Protein AF-A0A9E1I111-F1 (afdb_monomer)

pLDDT: mean 77.48, std 13.88, range [41.12, 96.25]

Solvent-accessible surface area (backbone atoms only — not comparable to full-atom values): 7003 Å² total; per-residue (Å²): 130,82,80,88,75,69,55,62,94,74,47,83,54,80,57,57,72,45,74,71,37,93,77,64,67,48,46,76,33,96,87,49,27,55,40,58,82,69,73,52,74,88,55,91,75,87,60,40,64,70,59,55,50,51,55,54,56,49,42,74,79,47,79,80,69,86,84,80,90,82,70,90,63,95,56,65,66,52,49,70,84,47,49,62,38,39,77,67,69,73,50,54,75,87,61,36,41,74,59,67,81,72,72,86,109

Foldseek 3Di:
DDDDFFDQVPFPLPCVCCVPDPVNQWDQDPVSGIGGDPQCLVPPPLHRPVVVVVVVVVCVPPVPDDDDDDDPPPFADFDPVCVVVVVVVNDDPVVGHSDDRPSVD

Radius of gyration: 16.84 Å; Cα contacts (8 Å, |Δi|>4): 79; chains: 1; bounding box: 36×30×43 Å

Sequence (105 aa):
MKRVYANEKWCIGCLTCILVCPYGALKQGEKGAVQKCELCLENSCGSPACVAGCIEGIKSVDKDTKITVISAENHPVYCRPLISYYLENKTILDKMNYRDADFNE

Mean predicted aligned error: 10.19 Å

Secondary structure (DSSP, 8-state):
-------TTT-----HHHHH-TT--EEE-TTSSEEE--TTTT-SSSS-HHHHHHHHHHHHH-SSSPP----S--S--B-GGGHHHHHTTSS-GGGTBSS-GGGG-

Nearest PDB structures (foldseek):
  8a8o-assembly1_C  TM=6.520E-01  e=1.226E-01  Methanothermococcus thermolithotrophicus DSM 2095

Structure (mmCIF, N/CA/C/O backbone):
data_AF-A0A9E1I111-F1
#
_entry.id   AF-A0A9E1I111-F1
#
loop_
_atom_site.group_PDB
_atom_site.id
_atom_site.type_symbol
_atom_site.label_atom_id
_atom_site.label_alt_id
_atom_site.label_comp_id
_atom_site.label_asym_id
_atom_site.label_entity_id
_atom_site.label_seq_id
_atom_site.pdbx_PDB_ins_code
_atom_site.Cartn_x
_atom_site.Cartn_y
_atom_site.Cartn_z
_atom_site.occupancy
_atom_site.B_iso_or_equiv
_atom_site.auth_seq_id
_atom_site.auth_comp_id
_atom_site.auth_asym_id
_atom_site.auth_atom_id
_atom_site.pdbx_PDB_model_num
ATOM 1 N N . MET A 1 1 ? 3.187 -16.698 -5.643 1.00 47.56 1 MET A N 1
ATOM 2 C CA . MET A 1 1 ? 2.552 -15.377 -5.452 1.00 47.56 1 MET A CA 1
ATOM 3 C C . MET A 1 1 ? 3.067 -14.410 -6.511 1.00 47.56 1 MET A C 1
ATOM 5 O O . MET A 1 1 ? 4.273 -14.387 -6.737 1.00 47.56 1 MET A O 1
ATOM 9 N N . LYS A 1 2 ? 2.198 -13.640 -7.176 1.00 47.78 2 LYS A N 1
ATOM 10 C CA . LYS A 1 2 ? 2.621 -12.554 -8.078 1.00 47.78 2 LYS A CA 1
ATOM 11 C C . LYS A 1 2 ? 2.216 -11.228 -7.438 1.00 47.78 2 LYS A C 1
ATOM 13 O O . LYS A 1 2 ? 1.054 -10.870 -7.462 1.00 47.78 2 LYS A O 1
ATOM 18 N N . ARG A 1 3 ? 3.158 -10.519 -6.818 1.00 65.25 3 ARG A N 1
ATOM 19 C CA . ARG A 1 3 ? 2.932 -9.147 -6.342 1.00 65.25 3 ARG A CA 1
ATOM 20 C C . ARG A 1 3 ? 3.333 -8.167 -7.437 1.00 65.25 3 ARG A C 1
ATOM 22 O O . ARG A 1 3 ? 4.367 -8.360 -8.074 1.00 65.25 3 ARG A O 1
ATOM 29 N N . VAL A 1 4 ? 2.556 -7.106 -7.624 1.00 74.06 4 VAL A N 1
ATOM 30 C CA . VAL A 1 4 ? 3.048 -5.923 -8.3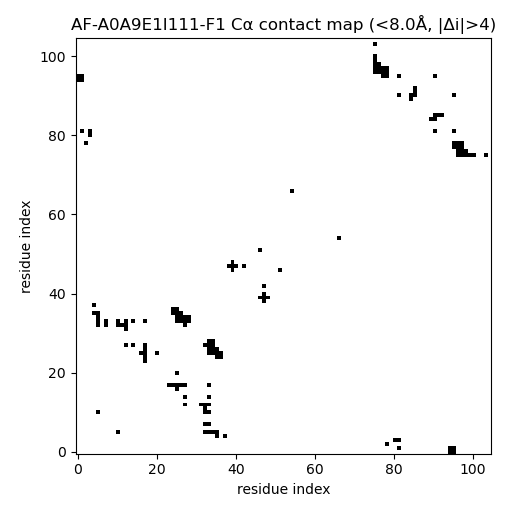36 1.00 74.06 4 VAL A CA 1
ATOM 31 C C . VAL A 1 4 ? 3.738 -5.064 -7.289 1.00 74.06 4 VAL A C 1
ATOM 33 O O . VAL A 1 4 ? 3.127 -4.722 -6.283 1.00 74.06 4 VAL A O 1
ATOM 36 N N . TYR A 1 5 ? 5.015 -4.770 -7.488 1.00 82.56 5 TYR A N 1
ATOM 37 C CA . TYR A 1 5 ? 5.850 -3.935 -6.623 1.00 82.56 5 TYR A CA 1
ATOM 38 C C . TYR A 1 5 ? 6.895 -3.246 -7.489 1.00 82.56 5 TYR A C 1
ATOM 40 O O . TYR A 1 5 ? 7.259 -3.755 -8.553 1.00 82.56 5 TYR A O 1
ATOM 48 N N . ALA A 1 6 ? 7.353 -2.078 -7.056 1.00 86.50 6 ALA A N 1
ATOM 49 C CA . ALA A 1 6 ? 8.462 -1.414 -7.715 1.00 86.50 6 ALA A CA 1
ATOM 50 C C . ALA A 1 6 ? 9.772 -1.979 -7.152 1.00 86.50 6 ALA A C 1
ATOM 52 O O . ALA A 1 6 ? 10.051 -1.853 -5.963 1.00 86.50 6 ALA A O 1
ATOM 53 N N . ASN A 1 7 ? 10.567 -2.640 -7.994 1.00 88.3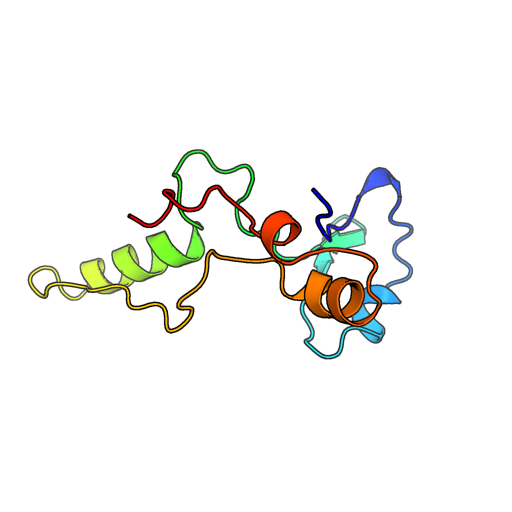1 7 ASN A N 1
ATOM 54 C CA . ASN A 1 7 ? 11.897 -3.093 -7.601 1.00 88.31 7 ASN A CA 1
ATOM 55 C C . ASN A 1 7 ? 12.903 -1.958 -7.820 1.00 88.31 7 ASN A C 1
ATOM 57 O O . ASN A 1 7 ? 13.259 -1.663 -8.961 1.00 88.31 7 ASN A O 1
ATOM 61 N N . GLU A 1 8 ? 13.382 -1.352 -6.733 1.00 89.19 8 GLU A N 1
ATOM 62 C CA . GLU A 1 8 ? 14.328 -0.229 -6.785 1.00 89.19 8 GLU A CA 1
ATOM 63 C C . GLU A 1 8 ? 15.613 -0.568 -7.551 1.00 89.19 8 GLU A C 1
ATOM 65 O O . GLU A 1 8 ? 16.139 0.283 -8.259 1.00 89.19 8 GLU A O 1
ATOM 70 N N . LYS A 1 9 ? 16.081 -1.824 -7.499 1.00 92.00 9 LYS A N 1
ATOM 71 C CA . LYS A 1 9 ? 17.311 -2.250 -8.193 1.00 92.00 9 LYS A CA 1
ATOM 72 C C . LYS A 1 9 ? 17.169 -2.284 -9.715 1.00 92.00 9 LYS A C 1
ATOM 74 O O . LYS A 1 9 ? 18.174 -2.266 -10.415 1.00 92.00 9 LYS A O 1
ATOM 79 N N . TRP A 1 10 ? 15.945 -2.406 -10.224 1.00 92.50 1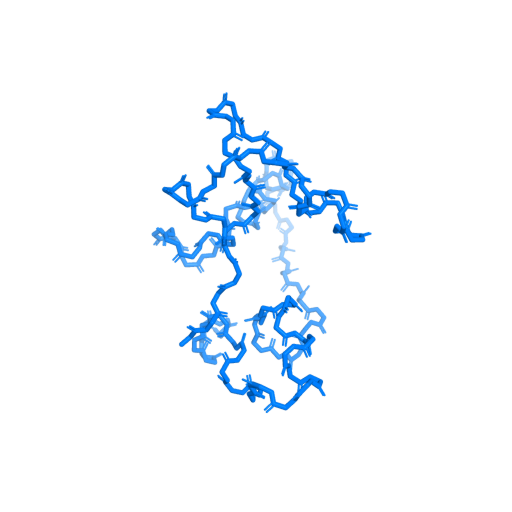0 TRP A N 1
ATOM 80 C CA . TRP A 1 10 ? 15.657 -2.467 -11.664 1.00 92.50 10 TRP A CA 1
ATOM 81 C C . TRP A 1 10 ? 15.056 -1.165 -12.193 1.00 92.50 10 TRP A C 1
ATOM 83 O O . TRP A 1 10 ? 14.927 -0.983 -13.402 1.00 92.50 10 TRP A O 1
ATOM 93 N N . CYS A 1 11 ? 14.645 -0.269 -11.299 1.00 94.12 11 CYS A N 1
ATOM 94 C CA . CYS A 1 11 ? 14.009 0.977 -11.674 1.00 94.12 11 CYS A CA 1
ATOM 95 C C . CYS A 1 11 ? 15.048 1.951 -12.242 1.00 94.12 11 CYS A C 1
ATOM 97 O O . CYS A 1 11 ? 15.942 2.393 -11.531 1.00 94.12 11 CYS A O 1
ATOM 99 N N . ILE A 1 12 ? 14.884 2.335 -13.509 1.00 94.94 12 ILE A N 1
ATOM 100 C CA . ILE A 1 12 ? 15.725 3.347 -14.174 1.00 94.94 12 ILE A CA 1
ATOM 101 C C . ILE A 1 12 ? 15.133 4.765 -14.114 1.00 94.94 12 ILE A C 1
ATOM 103 O O . ILE A 1 12 ? 15.628 5.670 -14.774 1.00 94.94 12 ILE A O 1
ATOM 107 N N . GLY A 1 13 ? 14.025 4.960 -13.390 1.00 93.31 13 GLY A N 1
ATOM 108 C CA . GLY A 1 13 ? 13.404 6.278 -13.232 1.00 93.31 13 GLY A CA 1
ATOM 109 C C . GLY A 1 13 ? 12.741 6.854 -14.493 1.00 93.31 13 GLY A C 1
ATOM 110 O O . GLY A 1 13 ? 12.578 8.061 -14.578 1.00 93.31 13 GLY A O 1
ATOM 111 N N . CYS A 1 14 ? 12.326 6.030 -15.465 1.00 95.12 14 CYS A N 1
ATOM 112 C CA . CYS A 1 14 ? 11.694 6.516 -16.706 1.00 95.12 14 CYS A CA 1
ATOM 113 C C . CYS A 1 14 ? 10.271 7.081 -16.531 1.00 95.12 14 CYS A C 1
ATOM 115 O O . CYS A 1 14 ? 9.730 7.684 -17.452 1.00 95.12 14 CYS A O 1
ATOM 117 N N . LEU A 1 15 ? 9.639 6.836 -15.376 1.00 93.31 15 LEU A N 1
ATOM 118 C CA . LEU A 1 15 ? 8.294 7.297 -14.997 1.00 93.31 15 LEU A CA 1
ATOM 119 C C . LEU A 1 15 ? 7.141 6.839 -15.907 1.00 93.31 15 LEU A C 1
ATOM 121 O O . LEU A 1 15 ? 5.991 7.194 -15.659 1.00 93.31 15 LEU A O 1
ATOM 125 N N . THR A 1 16 ? 7.395 5.982 -16.899 1.00 93.88 16 THR A N 1
ATOM 126 C CA . THR A 1 16 ? 6.351 5.457 -17.792 1.00 93.88 16 THR A CA 1
ATOM 127 C C . THR A 1 16 ? 5.238 4.764 -17.013 1.00 93.88 16 THR A C 1
ATOM 129 O O . THR A 1 16 ? 4.071 4.962 -17.319 1.00 93.88 16 THR A O 1
ATOM 132 N N . CYS A 1 17 ? 5.578 4.008 -15.965 1.00 90.44 17 CYS A N 1
ATOM 133 C CA . CYS A 1 17 ? 4.589 3.349 -15.111 1.00 90.44 17 CYS A CA 1
ATOM 134 C C . CYS A 1 17 ? 3.651 4.337 -14.399 1.00 90.44 17 CYS A C 1
ATOM 136 O O . CYS A 1 17 ? 2.477 4.021 -14.235 1.00 90.44 17 CYS A O 1
ATOM 138 N N . ILE A 1 18 ? 4.140 5.521 -14.010 1.00 90.62 18 ILE A N 1
ATOM 139 C CA . ILE A 1 18 ? 3.312 6.586 -13.426 1.00 90.62 18 ILE A CA 1
ATOM 140 C C . ILE A 1 18 ? 2.354 7.120 -14.492 1.00 90.62 18 ILE A C 1
ATOM 142 O O . ILE A 1 18 ? 1.154 7.184 -14.245 1.00 90.62 18 ILE A O 1
ATOM 146 N N . LEU A 1 19 ? 2.873 7.432 -15.686 1.00 89.25 19 LEU A N 1
ATOM 147 C CA . LEU A 1 19 ? 2.091 7.981 -16.797 1.00 89.25 19 LEU A CA 1
ATOM 148 C C . LEU A 1 19 ? 0.960 7.046 -17.247 1.00 89.25 19 LEU A C 1
ATOM 150 O O . LEU A 1 19 ? -0.148 7.505 -17.502 1.00 89.25 19 LEU A O 1
ATOM 154 N N . VAL A 1 20 ? 1.228 5.742 -17.356 1.00 87.75 20 VAL A N 1
ATOM 155 C CA . VAL A 1 20 ? 0.235 4.772 -17.851 1.00 87.75 20 VAL A CA 1
ATOM 156 C C . VAL A 1 20 ? -0.740 4.297 -16.775 1.00 87.75 20 VAL A C 1
ATOM 158 O O . VAL A 1 20 ? -1.689 3.586 -17.097 1.00 87.75 20 VAL A O 1
ATOM 161 N N . CYS A 1 21 ? -0.515 4.620 -15.498 1.00 82.19 21 CYS A N 1
ATOM 162 C CA . CYS A 1 21 ? -1.383 4.151 -14.425 1.00 82.19 21 CYS A CA 1
ATOM 163 C C . CYS A 1 21 ? -2.692 4.957 -14.404 1.00 82.19 21 CYS A C 1
ATOM 165 O O . CYS A 1 21 ? -2.671 6.124 -14.014 1.00 82.19 21 CYS A O 1
ATOM 167 N N . PRO A 1 22 ? -3.855 4.347 -14.703 1.00 79.56 22 PRO A N 1
ATOM 168 C CA . PRO A 1 22 ? -5.123 5.079 -14.761 1.00 79.56 22 PRO A CA 1
ATOM 169 C C . PRO A 1 22 ? -5.632 5.513 -13.377 1.00 79.56 22 PRO A C 1
ATOM 171 O O . PRO A 1 22 ? -6.544 6.324 -13.278 1.00 79.56 22 PRO A O 1
ATOM 174 N N . TYR A 1 23 ? -5.051 4.966 -12.306 1.00 85.62 23 TYR A N 1
ATOM 175 C CA . TYR A 1 23 ? -5.470 5.203 -10.924 1.00 85.62 23 TYR A CA 1
ATOM 176 C C . TYR A 1 23 ? -4.559 6.176 -10.169 1.00 85.62 23 TYR A C 1
ATOM 178 O O . TYR A 1 23 ? -4.810 6.443 -8.997 1.00 85.62 23 TYR A O 1
ATOM 186 N N . GLY A 1 24 ? -3.461 6.636 -10.780 1.00 86.88 24 GLY A N 1
ATOM 187 C CA . GLY A 1 24 ? -2.487 7.494 -10.095 1.00 86.88 24 GLY A CA 1
ATOM 188 C C . GLY A 1 24 ? -1.846 6.844 -8.858 1.00 86.88 24 GLY A C 1
ATOM 189 O O . GLY A 1 24 ? -1.490 7.530 -7.908 1.00 86.88 24 GLY A O 1
ATOM 190 N N . ALA A 1 25 ? -1.711 5.513 -8.838 1.00 87.19 25 ALA A N 1
ATOM 191 C CA . ALA A 1 25 ? -1.293 4.759 -7.649 1.00 87.19 25 ALA A CA 1
ATOM 192 C C . ALA A 1 25 ? 0.230 4.750 -7.390 1.00 87.19 25 ALA A C 1
ATOM 194 O O . ALA A 1 25 ? 0.693 4.126 -6.431 1.00 87.19 25 ALA A O 1
ATOM 195 N N . LEU A 1 26 ? 1.017 5.385 -8.261 1.00 90.94 26 LEU A N 1
ATOM 196 C CA . LEU A 1 26 ? 2.478 5.409 -8.217 1.00 90.94 26 LEU A CA 1
ATOM 197 C C . LEU A 1 26 ? 2.972 6.846 -8.072 1.00 90.94 26 LEU A C 1
ATOM 199 O O . LEU A 1 26 ? 2.400 7.768 -8.649 1.00 90.94 26 LEU A O 1
ATOM 203 N N . LYS A 1 27 ? 4.080 7.019 -7.357 1.00 92.44 27 LYS A N 1
ATOM 204 C CA . LYS A 1 27 ? 4.773 8.301 -7.202 1.00 92.44 27 LYS A CA 1
ATOM 205 C C . LYS A 1 27 ? 6.268 8.122 -7.410 1.00 92.44 27 LYS A C 1
ATOM 207 O O . LYS A 1 27 ? 6.805 7.053 -7.131 1.00 92.44 27 LYS A O 1
ATOM 212 N N . GLN A 1 28 ? 6.958 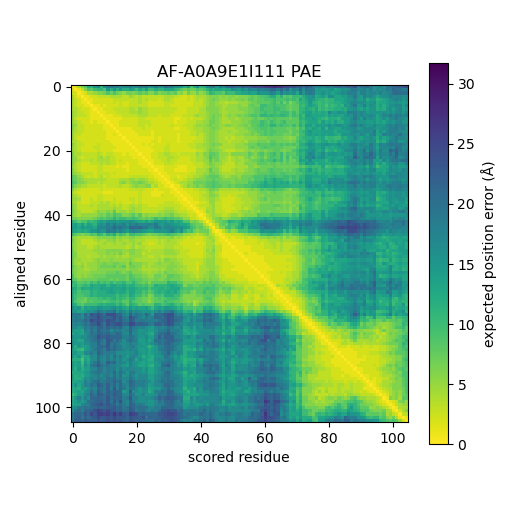9.157 -7.871 1.00 93.06 28 GLN A N 1
ATOM 213 C CA . GLN A 1 28 ? 8.416 9.135 -7.862 1.00 93.06 28 GLN A CA 1
ATOM 214 C C . GLN A 1 28 ? 8.896 9.258 -6.410 1.00 93.06 28 GLN A C 1
ATOM 216 O O . GLN A 1 28 ? 8.460 10.153 -5.687 1.00 93.06 28 GLN A O 1
ATOM 221 N N . GLY A 1 29 ? 9.730 8.321 -5.963 1.00 90.44 29 GLY A N 1
ATOM 222 C CA . GLY A 1 29 ? 10.374 8.392 -4.657 1.00 90.44 29 GLY A CA 1
ATOM 223 C C . GLY A 1 29 ? 11.537 9.380 -4.666 1.00 90.44 29 GLY A C 1
ATOM 224 O O . GLY A 1 29 ? 12.081 9.715 -5.717 1.00 90.44 29 GLY A O 1
ATOM 225 N N . GLU A 1 30 ? 11.968 9.803 -3.481 1.00 89.00 30 GLU A N 1
ATOM 226 C CA . GLU A 1 30 ? 13.045 10.793 -3.312 1.00 89.00 30 GLU A CA 1
ATOM 227 C C . GLU A 1 30 ? 14.381 10.340 -3.918 1.00 89.00 30 GLU A C 1
ATOM 229 O O . GLU A 1 30 ? 15.147 11.146 -4.434 1.00 89.00 30 GLU A O 1
ATOM 234 N N . LYS A 1 31 ? 14.641 9.027 -3.922 1.00 87.06 31 LYS A N 1
ATOM 235 C CA . LYS A 1 31 ? 15.838 8.416 -4.523 1.00 87.06 31 LYS A CA 1
ATOM 236 C C . LYS A 1 31 ? 15.717 8.211 -6.041 1.00 87.06 31 LYS A C 1
ATOM 238 O O . LYS A 1 31 ? 16.501 7.471 -6.627 1.00 87.06 31 LYS A O 1
ATOM 243 N N . GLY A 1 32 ? 14.692 8.779 -6.674 1.00 87.31 32 GLY A N 1
ATOM 244 C CA . GLY A 1 32 ? 14.404 8.651 -8.104 1.00 87.31 32 GLY A CA 1
ATOM 245 C C . GLY A 1 32 ? 13.642 7.379 -8.493 1.00 87.31 32 GLY A C 1
ATOM 246 O O . GLY A 1 32 ? 12.881 7.409 -9.462 1.00 87.31 32 GLY A O 1
ATOM 247 N N . ALA A 1 33 ? 13.779 6.285 -7.733 1.00 92.75 33 ALA A N 1
ATOM 248 C CA . ALA A 1 33 ? 12.997 5.067 -7.938 1.00 92.75 33 ALA A CA 1
ATOM 249 C C . ALA A 1 33 ? 11.503 5.305 -7.656 1.00 92.75 33 ALA A C 1
ATOM 251 O O . ALA A 1 33 ? 11.132 5.973 -6.692 1.00 92.75 33 ALA A O 1
ATOM 252 N N . VAL A 1 34 ? 10.630 4.745 -8.494 1.00 94.31 34 VAL A N 1
ATOM 253 C CA . VAL A 1 34 ? 9.175 4.844 -8.313 1.00 94.31 34 VAL A CA 1
ATOM 254 C C . VAL A 1 34 ? 8.743 4.037 -7.091 1.00 94.31 34 VAL A C 1
ATOM 256 O O . VAL A 1 34 ? 9.229 2.935 -6.857 1.00 94.31 34 VAL A O 1
ATOM 259 N N . GLN A 1 35 ? 7.791 4.574 -6.339 1.00 91.56 35 GLN A N 1
ATOM 260 C CA . GLN A 1 35 ? 7.200 3.963 -5.160 1.00 91.56 35 GLN A CA 1
ATOM 261 C C . GLN A 1 35 ? 5.691 3.812 -5.338 1.00 91.56 35 GLN A C 1
ATOM 263 O O . GLN A 1 35 ? 5.036 4.603 -6.024 1.00 91.56 35 GLN A O 1
ATOM 268 N N . LYS A 1 36 ? 5.122 2.812 -4.672 1.00 88.19 36 LYS A N 1
ATOM 269 C CA . LYS A 1 36 ? 3.676 2.643 -4.525 1.00 88.19 36 LYS A CA 1
ATOM 270 C C . LYS A 1 36 ? 3.359 1.993 -3.181 1.00 88.19 36 LYS A C 1
ATOM 272 O O . LYS A 1 36 ? 4.261 1.601 -2.447 1.00 88.19 36 LYS A O 1
ATOM 277 N N . CYS A 1 37 ? 2.075 1.859 -2.864 1.00 86.38 37 CYS A N 1
ATOM 278 C CA . CYS A 1 37 ? 1.650 1.123 -1.679 1.00 86.38 37 CYS A CA 1
ATOM 279 C C . CYS A 1 37 ? 2.095 -0.351 -1.758 1.00 86.38 37 CYS A C 1
ATOM 281 O O . CYS A 1 37 ? 1.771 -1.055 -2.719 1.00 86.38 37 CYS A O 1
ATOM 283 N N . GLU A 1 38 ? 2.808 -0.819 -0.732 1.00 80.62 38 GLU A N 1
ATOM 284 C CA . GLU A 1 38 ? 3.213 -2.225 -0.551 1.00 80.62 38 GLU A CA 1
ATOM 285 C C . GLU A 1 38 ? 2.260 -2.996 0.376 1.00 80.62 38 GLU A C 1
ATOM 287 O O . GLU A 1 38 ? 2.564 -4.105 0.806 1.00 80.62 38 GLU A O 1
ATOM 292 N N . LEU A 1 39 ? 1.106 -2.396 0.701 1.00 77.12 39 LEU A N 1
ATOM 293 C CA . LEU A 1 39 ? 0.012 -2.993 1.482 1.00 77.12 39 LEU A CA 1
ATOM 294 C C . LEU A 1 39 ? 0.446 -3.572 2.826 1.00 77.12 39 LEU A C 1
ATOM 296 O O . LEU A 1 39 ? -0.168 -4.498 3.352 1.00 77.12 39 LEU A O 1
ATOM 300 N N . CYS A 1 40 ? 1.519 -3.000 3.372 1.00 76.25 40 CYS A N 1
ATOM 301 C CA . CYS A 1 40 ? 2.122 -3.415 4.624 1.00 76.25 40 CYS A CA 1
ATOM 302 C C . CYS A 1 40 ? 2.371 -4.935 4.693 1.00 76.25 40 CYS A C 1
ATOM 304 O O . CYS A 1 40 ? 2.231 -5.530 5.754 1.00 76.25 40 CYS A O 1
ATOM 306 N N . LEU A 1 41 ? 2.734 -5.573 3.575 1.00 68.81 41 LEU A N 1
ATOM 307 C CA . LEU A 1 41 ? 2.970 -7.023 3.535 1.00 68.81 41 LEU A CA 1
ATOM 308 C C . LEU A 1 41 ? 4.140 -7.471 4.422 1.00 68.81 41 LEU A C 1
ATOM 310 O O . LEU A 1 41 ? 4.160 -8.610 4.867 1.00 68.81 41 LEU A O 1
ATOM 314 N N . GLU A 1 42 ? 5.091 -6.577 4.688 1.00 68.38 42 GLU A N 1
ATOM 315 C CA . GLU A 1 42 ? 6.268 -6.844 5.527 1.00 68.38 42 GLU A CA 1
ATOM 316 C C . GLU A 1 42 ? 6.113 -6.294 6.957 1.00 68.38 42 GLU A C 1
ATOM 318 O O . GLU A 1 42 ? 7.086 -6.220 7.703 1.00 68.38 42 GLU A O 1
ATOM 323 N N . ASN A 1 43 ? 4.908 -5.867 7.357 1.00 61.81 43 ASN A N 1
ATOM 324 C CA . ASN A 1 43 ? 4.699 -5.345 8.703 1.00 61.81 43 ASN A CA 1
ATOM 325 C C . ASN A 1 43 ? 4.509 -6.451 9.753 1.00 61.81 43 ASN A C 1
ATOM 327 O O . ASN A 1 43 ? 4.057 -7.554 9.460 1.00 61.81 43 ASN A O 1
ATOM 331 N N . SER A 1 44 ? 4.828 -6.127 11.005 1.00 56.59 44 SER A N 1
ATOM 332 C CA . SER A 1 44 ? 4.728 -7.038 12.151 1.00 56.59 44 SER A CA 1
ATOM 333 C C . SER A 1 44 ? 3.316 -7.155 12.740 1.00 56.59 44 SER A C 1
ATOM 335 O O . SER A 1 44 ? 3.047 -8.089 13.486 1.00 56.59 44 SER A O 1
ATOM 337 N N . CYS A 1 45 ? 2.411 -6.220 12.429 1.00 53.09 45 CYS A N 1
ATOM 338 C CA . CYS A 1 45 ? 1.166 -6.017 13.182 1.00 53.09 45 CYS A CA 1
ATOM 339 C C . CYS A 1 45 ? -0.089 -6.663 12.574 1.00 53.09 45 CYS A C 1
ATOM 341 O O . CYS A 1 45 ? -1.191 -6.356 13.019 1.00 53.09 45 CYS A O 1
ATOM 343 N N . GLY A 1 46 ? 0.033 -7.506 11.542 1.00 57.47 46 GLY A N 1
ATOM 344 C CA . GLY A 1 46 ? -1.117 -8.271 11.039 1.00 57.47 46 GLY A CA 1
ATOM 345 C C . GLY A 1 46 ? -2.300 -7.423 10.544 1.00 57.47 46 GLY A C 1
ATOM 346 O O . GLY A 1 46 ? -3.406 -7.919 10.465 1.00 57.47 46 GLY A O 1
ATOM 347 N N . SER A 1 47 ? -2.109 -6.144 10.225 1.00 67.31 47 SER A N 1
ATOM 348 C CA . SER A 1 47 ? -3.107 -5.274 9.582 1.00 67.31 47 SER A CA 1
ATOM 349 C C . SER A 1 47 ? -2.397 -4.069 8.957 1.00 67.31 47 SER A C 1
ATOM 351 O O . SER A 1 47 ? -1.347 -3.672 9.469 1.00 67.31 47 SER A O 1
ATOM 353 N N . PRO A 1 48 ? -2.874 -3.477 7.845 1.00 74.75 48 PRO A N 1
ATOM 354 C CA . PRO A 1 48 ? -2.205 -2.323 7.252 1.00 74.75 48 PRO A CA 1
ATOM 355 C C . PRO A 1 48 ? -2.142 -1.134 8.213 1.00 74.75 48 PRO A C 1
ATOM 357 O O . PRO A 1 48 ? -3.128 -0.795 8.863 1.00 74.75 48 PRO A O 1
ATOM 360 N N . ALA A 1 49 ? -0.998 -0.449 8.254 1.00 79.75 49 ALA A N 1
ATOM 361 C CA . ALA A 1 49 ? -0.779 0.665 9.178 1.00 79.75 49 ALA A CA 1
ATOM 362 C C . ALA A 1 49 ? -1.810 1.795 9.002 1.00 79.75 49 ALA A C 1
ATOM 364 O O . ALA A 1 49 ? -2.234 2.403 9.977 1.00 79.75 49 ALA A O 1
ATOM 365 N N . CYS A 1 50 ? -2.264 2.044 7.769 1.00 82.00 50 CYS A N 1
ATOM 366 C CA . CYS A 1 50 ? -3.311 3.030 7.499 1.00 82.00 50 CYS A CA 1
ATOM 367 C C . CYS A 1 50 ? -4.674 2.648 8.099 1.00 82.00 50 CYS A C 1
ATOM 369 O O . CYS A 1 50 ?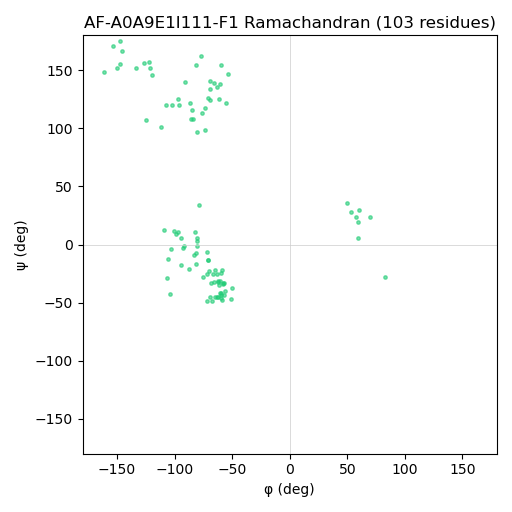 -5.421 3.533 8.505 1.00 82.00 50 CYS A O 1
ATOM 371 N N . VAL A 1 51 ? -4.989 1.351 8.187 1.00 79.56 51 VAL A N 1
ATOM 372 C CA . VAL A 1 51 ? -6.229 0.857 8.804 1.00 79.56 51 VAL A CA 1
ATOM 373 C C . VAL A 1 51 ? -6.151 1.026 10.318 1.00 79.56 51 VAL A C 1
ATOM 375 O O . VAL A 1 51 ? -7.054 1.613 10.909 1.00 79.56 51 VAL A O 1
ATOM 378 N N . ALA A 1 52 ? -5.045 0.596 10.932 1.00 78.56 52 ALA A N 1
ATOM 379 C CA . ALA A 1 52 ? -4.822 0.763 12.367 1.00 78.56 52 ALA A CA 1
ATOM 380 C C . ALA A 1 52 ? -4.853 2.247 12.778 1.00 78.56 52 ALA A C 1
ATOM 382 O O . ALA A 1 52 ? -5.596 2.627 13.682 1.00 78.56 52 ALA A O 1
ATOM 383 N N . GLY A 1 53 ? -4.135 3.104 12.044 1.00 83.69 53 GLY A N 1
ATOM 384 C CA . GLY A 1 53 ? -4.094 4.541 12.314 1.00 83.69 53 GLY A CA 1
ATOM 385 C C . GLY A 1 53 ? -5.454 5.232 12.174 1.00 83.69 53 GLY A C 1
ATOM 386 O O . GLY A 1 53 ? -5.742 6.170 12.912 1.00 83.69 53 GLY A O 1
ATOM 387 N N . CYS A 1 54 ? -6.327 4.759 11.278 1.00 84.00 54 CYS A N 1
ATOM 388 C CA . CYS A 1 54 ? -7.692 5.277 11.169 1.00 84.00 54 CYS A CA 1
ATOM 389 C C . CYS A 1 54 ? -8.494 5.028 12.458 1.00 84.00 54 CYS A C 1
ATOM 391 O O . CYS A 1 54 ? -9.135 5.944 12.973 1.00 84.00 54 CYS A O 1
ATOM 393 N N . ILE A 1 55 ? -8.408 3.817 13.014 1.00 82.94 55 ILE A N 1
ATOM 394 C CA . ILE A 1 55 ? -9.097 3.446 14.258 1.00 82.94 55 ILE A CA 1
ATOM 395 C C . ILE A 1 55 ? -8.545 4.253 15.438 1.00 82.94 55 ILE A C 1
ATOM 397 O O . ILE A 1 55 ? -9.321 4.790 16.229 1.00 82.94 55 ILE A O 1
ATOM 401 N N . GLU A 1 56 ? -7.220 4.369 15.549 1.00 84.38 56 GLU A N 1
ATOM 402 C CA . GLU A 1 56 ? -6.573 5.170 16.599 1.00 84.38 56 GLU A CA 1
ATOM 403 C C . GLU A 1 56 ? -6.974 6.647 16.519 1.00 84.38 56 GLU A C 1
ATOM 405 O O . GLU A 1 56 ? -7.290 7.261 17.540 1.00 84.38 56 GLU A O 1
ATOM 410 N N . GLY A 1 57 ? -7.037 7.201 15.306 1.00 90.19 57 GLY A N 1
ATOM 411 C CA . GLY A 1 57 ? -7.480 8.571 15.066 1.00 90.19 57 GLY A CA 1
ATOM 412 C C . GLY A 1 57 ? -8.908 8.815 15.550 1.00 90.19 57 GLY A C 1
ATOM 413 O O . GLY A 1 57 ? -9.148 9.784 16.269 1.00 90.19 57 GLY A O 1
ATOM 414 N N . ILE A 1 58 ? -9.844 7.912 15.240 1.00 90.25 58 ILE A N 1
ATOM 415 C CA . ILE A 1 58 ? -11.232 8.015 15.724 1.00 90.25 58 ILE A CA 1
ATOM 416 C C . ILE A 1 58 ? -11.266 7.935 17.256 1.00 90.25 58 ILE A C 1
ATOM 418 O O . ILE A 1 58 ? -11.884 8.783 17.899 1.00 90.25 58 ILE A O 1
ATOM 422 N N . LYS A 1 59 ? -10.529 6.987 17.852 1.00 86.38 59 LYS A N 1
ATOM 423 C CA . LYS A 1 59 ? -10.467 6.817 19.313 1.00 86.38 59 LYS A CA 1
ATOM 424 C C . LYS A 1 59 ? -9.843 7.985 20.067 1.00 86.38 59 LYS A C 1
ATOM 426 O O . LYS A 1 59 ? -10.088 8.139 21.264 1.00 86.38 59 LYS A O 1
ATOM 431 N N . SER A 1 60 ? -9.040 8.809 19.397 1.00 92.00 60 SER A N 1
ATOM 432 C CA . SER A 1 60 ? -8.500 10.026 20.007 1.00 92.00 60 SER A CA 1
ATOM 433 C C . SER A 1 60 ? -9.591 11.06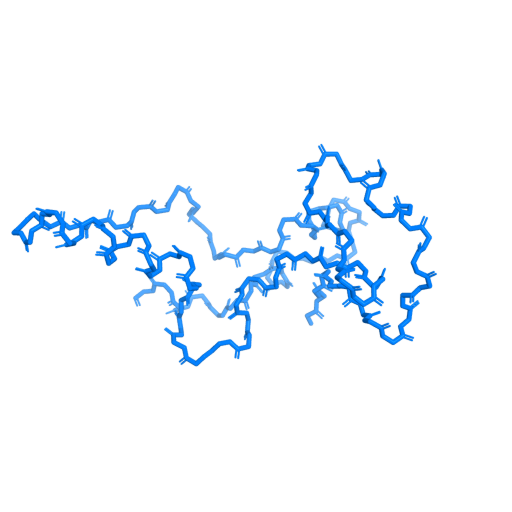1 20.320 1.00 92.00 60 SER A C 1
ATOM 435 O O . SER A 1 60 ? -9.426 11.848 21.252 1.00 92.00 60 SER A O 1
ATOM 437 N N . VAL A 1 61 ? -10.712 11.020 19.588 1.00 96.25 61 VAL A N 1
ATOM 438 C CA . VAL A 1 61 ? -11.857 11.931 19.735 1.00 96.25 61 VAL A CA 1
ATOM 439 C C . VAL A 1 61 ? -13.032 11.258 20.452 1.00 96.25 61 VAL A C 1
ATOM 441 O O . VAL A 1 61 ? -13.630 11.874 21.330 1.00 96.25 61 VAL A O 1
ATOM 444 N N . ASP A 1 62 ? -13.340 10.000 20.124 1.00 93.56 62 ASP A N 1
ATOM 445 C CA . ASP A 1 62 ? -14.446 9.226 20.704 1.00 93.56 62 ASP A CA 1
ATOM 446 C C . ASP A 1 62 ? -13.936 7.900 21.285 1.00 93.56 62 ASP A C 1
ATOM 448 O O . ASP A 1 62 ? -13.573 6.973 20.559 1.00 93.56 62 ASP A O 1
ATOM 452 N N . LYS A 1 63 ? -13.896 7.820 22.617 1.00 91.75 63 LYS A N 1
ATOM 453 C CA . LYS A 1 63 ? -13.327 6.678 23.348 1.00 91.75 63 LYS A CA 1
ATOM 454 C C . LYS A 1 63 ? -14.324 5.551 23.599 1.00 91.75 63 LYS A C 1
ATOM 456 O O . LYS A 1 63 ? -13.893 4.424 23.846 1.00 91.75 63 LYS A O 1
ATOM 461 N N . ASP A 1 64 ? -15.617 5.855 23.556 1.00 91.81 64 ASP A N 1
ATOM 462 C CA . ASP A 1 64 ? -16.662 5.001 24.120 1.00 91.81 64 ASP A CA 1
ATOM 463 C C . ASP A 1 64 ? -17.466 4.282 23.030 1.00 91.81 64 ASP A C 1
ATOM 465 O O . ASP A 1 64 ? -17.947 3.162 23.240 1.00 91.81 64 ASP A O 1
ATOM 469 N N . THR A 1 65 ? -17.577 4.872 21.837 1.00 91.31 65 THR A N 1
ATOM 470 C CA . THR A 1 65 ? -18.298 4.254 20.722 1.00 91.31 65 THR A CA 1
ATOM 471 C C . THR A 1 65 ? -17.564 3.023 20.193 1.00 91.31 65 THR A C 1
ATOM 473 O O . THR A 1 65 ? -16.359 3.021 19.928 1.00 91.31 65 THR A O 1
ATOM 476 N N . LYS A 1 66 ? -18.318 1.940 19.979 1.00 88.38 66 LYS A N 1
ATOM 477 C CA . LYS A 1 66 ? -17.799 0.739 19.319 1.00 88.38 66 LYS A CA 1
ATOM 478 C C . LYS A 1 66 ? -17.535 1.033 17.843 1.00 88.38 66 LYS A C 1
ATOM 480 O O . LYS A 1 66 ? -18.441 1.422 17.113 1.00 88.38 66 LYS A O 1
ATOM 485 N N . ILE A 1 67 ? -16.305 0.787 17.402 1.00 82.00 67 ILE A N 1
ATOM 486 C CA . ILE A 1 67 ? -15.907 0.887 15.996 1.00 82.00 67 ILE A CA 1
ATOM 487 C C . ILE A 1 67 ? -15.987 -0.511 15.383 1.00 82.00 67 ILE A C 1
ATOM 489 O O . ILE A 1 67 ? -15.293 -1.424 15.831 1.00 82.00 67 ILE A O 1
ATOM 493 N N . THR A 1 68 ? -16.814 -0.674 14.353 1.00 82.75 68 THR A N 1
ATOM 494 C CA . THR A 1 68 ? -16.874 -1.897 13.544 1.00 82.75 68 THR A CA 1
ATOM 495 C C . THR A 1 68 ? -16.254 -1.614 12.186 1.00 82.75 68 THR A C 1
ATOM 497 O O . THR A 1 68 ? -16.720 -0.746 11.451 1.00 82.75 68 THR A O 1
ATOM 500 N N . VAL A 1 69 ? -15.201 -2.351 11.845 1.00 71.75 69 VAL A N 1
ATOM 501 C CA . VAL A 1 69 ? -14.591 -2.284 10.516 1.00 71.75 69 VAL A CA 1
ATOM 502 C C . VAL A 1 69 ? -15.376 -3.216 9.601 1.00 71.75 69 VAL A C 1
ATOM 504 O O . VAL A 1 69 ? -15.300 -4.431 9.742 1.00 71.75 69 VAL A O 1
ATOM 507 N N . ILE A 1 70 ? -16.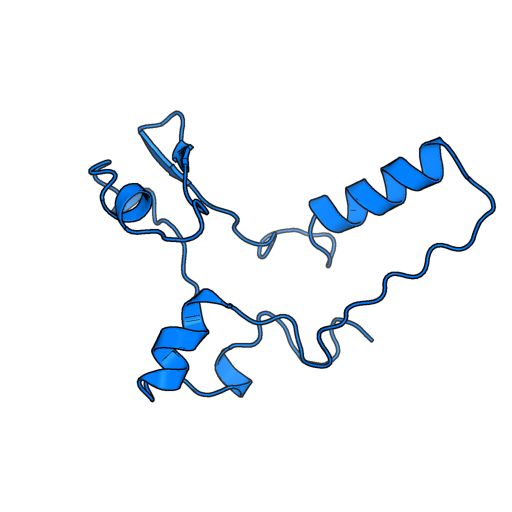162 -2.643 8.689 1.00 73.50 70 ILE A N 1
ATOM 508 C CA . ILE A 1 70 ? -16.917 -3.401 7.688 1.00 73.50 70 ILE A CA 1
ATOM 509 C C . ILE A 1 70 ? -16.167 -3.300 6.365 1.00 73.50 70 ILE A C 1
ATOM 511 O O . ILE A 1 70 ? -15.983 -2.208 5.828 1.00 73.50 70 ILE A O 1
ATOM 515 N N . SER A 1 71 ? -15.755 -4.443 5.829 1.00 64.44 71 SER A N 1
ATOM 516 C CA . SER A 1 71 ? -15.274 -4.542 4.456 1.00 64.44 71 SER A CA 1
ATOM 517 C C . SER A 1 71 ? -16.422 -5.019 3.571 1.00 64.44 71 SER A C 1
ATOM 519 O O . SER A 1 71 ? -17.015 -6.058 3.840 1.00 64.44 71 SER A O 1
ATOM 521 N N . ALA A 1 72 ? -16.740 -4.276 2.506 1.00 53.56 72 ALA A N 1
ATOM 522 C CA . ALA A 1 72 ? -17.685 -4.733 1.477 1.00 53.56 72 ALA A CA 1
ATOM 523 C C . ALA A 1 72 ? -17.096 -5.853 0.597 1.00 53.56 72 ALA A C 1
ATOM 525 O O . ALA A 1 72 ? -17.781 -6.423 -0.251 1.00 53.56 72 ALA A O 1
ATOM 526 N N . GLU A 1 73 ? -15.812 -6.153 0.779 1.00 54.28 73 GLU A N 1
ATOM 527 C CA . GLU A 1 73 ? -15.141 -7.252 0.110 1.00 54.28 73 GLU A CA 1
ATOM 528 C C . GLU A 1 73 ? -15.473 -8.557 0.848 1.00 54.28 73 GLU A C 1
ATOM 530 O O . GLU A 1 73 ? -14.847 -8.889 1.850 1.00 54.28 73 GLU A O 1
ATOM 535 N N . ASN A 1 74 ? -16.466 -9.305 0.347 1.00 55.59 74 ASN A N 1
ATOM 536 C CA . ASN A 1 74 ? -16.821 -10.652 0.830 1.00 55.59 74 ASN A CA 1
ATOM 537 C C . ASN A 1 74 ? -15.864 -11.735 0.283 1.00 55.59 74 ASN A C 1
ATOM 539 O O . ASN A 1 74 ? -16.267 -12.839 -0.079 1.00 55.59 74 ASN A O 1
ATOM 543 N N . HIS A 1 75 ? -14.598 -11.370 0.115 1.00 57.75 75 HIS A N 1
ATOM 544 C CA . HIS A 1 75 ? -13.523 -12.229 -0.353 1.00 57.75 75 HIS A CA 1
ATOM 545 C C . HIS A 1 75 ? -12.220 -11.778 0.324 1.00 57.75 75 HIS A C 1
ATOM 547 O O . HIS A 1 75 ? -12.097 -10.604 0.693 1.00 57.75 75 HIS A O 1
ATOM 553 N N . PRO A 1 76 ? -11.219 -12.662 0.466 1.00 58.50 76 PRO A N 1
ATOM 554 C CA . PRO A 1 76 ? -9.934 -12.287 1.039 1.00 58.50 76 PRO A CA 1
ATOM 555 C C . PRO A 1 76 ? -9.330 -11.086 0.304 1.00 58.50 76 PRO A C 1
ATOM 557 O O . PRO A 1 76 ? -9.520 -10.918 -0.906 1.00 58.50 76 PRO A O 1
ATOM 560 N N . VAL A 1 77 ? -8.607 -10.233 1.038 1.00 59.22 77 VAL A N 1
ATOM 561 C CA . VAL A 1 77 ? -7.938 -9.066 0.447 1.00 59.22 77 VAL A CA 1
ATOM 562 C C . VAL A 1 77 ? -7.042 -9.576 -0.677 1.00 59.22 77 VAL A C 1
ATOM 564 O O . VAL A 1 77 ? -6.161 -10.404 -0.445 1.00 59.22 77 VAL A O 1
ATOM 567 N N . TYR A 1 78 ? -7.259 -9.089 -1.894 1.00 60.75 78 TYR A N 1
ATOM 568 C CA . TYR A 1 78 ? -6.609 -9.599 -3.096 1.00 60.75 78 TYR A CA 1
ATOM 569 C C . TYR A 1 78 ? -5.924 -8.479 -3.872 1.00 60.75 78 TYR A C 1
ATOM 571 O O . TYR A 1 78 ? -6.263 -7.293 -3.782 1.00 60.75 78 TYR A O 1
ATOM 579 N N . CYS A 1 79 ? -4.921 -8.842 -4.661 1.00 57.09 79 CYS A N 1
ATOM 580 C CA . CYS A 1 79 ? -4.184 -7.873 -5.456 1.00 57.09 79 CYS A CA 1
ATOM 581 C C . CYS A 1 79 ? -5.027 -7.407 -6.648 1.00 57.09 79 CYS A C 1
ATOM 583 O O . CYS A 1 79 ? -5.044 -8.063 -7.684 1.00 57.09 79 CYS A O 1
ATOM 585 N N . ARG A 1 80 ? -5.689 -6.243 -6.538 1.00 69.00 80 ARG A N 1
ATOM 586 C CA . ARG A 1 80 ? -6.426 -5.611 -7.656 1.00 69.00 80 ARG A CA 1
ATOM 587 C C . ARG A 1 80 ? -5.604 -5.497 -8.959 1.00 69.00 80 ARG A C 1
ATOM 589 O O . ARG A 1 80 ? -6.162 -5.753 -10.022 1.00 69.00 80 ARG A O 1
ATOM 596 N N . PRO A 1 81 ? -4.283 -5.217 -8.935 1.00 68.06 81 PRO A N 1
ATOM 597 C CA . PRO A 1 81 ? -3.442 -5.293 -10.135 1.00 68.06 81 PRO A CA 1
ATOM 598 C C . PRO A 1 81 ? -3.390 -6.664 -10.831 1.00 68.06 81 PRO A C 1
ATOM 600 O O . PRO A 1 81 ? -3.057 -6.723 -12.009 1.00 68.06 81 PRO A O 1
ATOM 603 N N . LEU A 1 82 ? -3.705 -7.765 -10.141 1.00 69.50 82 LEU A N 1
ATOM 604 C CA . LEU A 1 82 ? -3.779 -9.099 -10.742 1.00 69.50 82 LEU A CA 1
ATOM 605 C C . LEU A 1 82 ? -5.100 -9.371 -11.458 1.00 69.50 82 LEU A C 1
ATOM 607 O O . LEU A 1 82 ? -5.191 -10.395 -12.129 1.00 69.50 82 LEU A O 1
ATOM 611 N N . ILE A 1 83 ? -6.102 -8.489 -11.359 1.00 76.94 83 ILE A N 1
ATOM 612 C CA . ILE A 1 83 ? -7.369 -8.656 -12.084 1.00 76.94 83 ILE A CA 1
ATOM 613 C C . ILE A 1 83 ? -7.097 -8.766 -13.585 1.00 76.94 83 ILE A C 1
ATOM 615 O O . ILE A 1 83 ? -7.620 -9.667 -14.225 1.00 76.94 83 ILE A O 1
ATOM 619 N N . SER A 1 84 ? -6.219 -7.928 -14.145 1.00 73.69 84 SER A N 1
ATOM 620 C CA . SER A 1 84 ? -5.852 -8.015 -15.566 1.00 73.69 84 SER A CA 1
ATOM 621 C C . SER A 1 84 ? -5.229 -9.368 -15.918 1.00 73.69 84 SER A C 1
ATOM 623 O O . SER A 1 84 ? -5.597 -9.980 -16.911 1.00 73.69 84 SER A O 1
ATOM 625 N N . TYR A 1 85 ? -4.356 -9.896 -15.059 1.00 75.75 85 TYR A N 1
ATOM 626 C CA . TYR A 1 85 ? -3.748 -11.213 -15.243 1.00 75.75 85 TYR A CA 1
ATOM 627 C C . TYR A 1 85 ? -4.768 -12.344 -15.099 1.00 75.75 85 TYR A C 1
ATOM 629 O O . TYR A 1 85 ? -4.621 -13.372 -15.751 1.00 75.75 85 TYR A O 1
ATOM 637 N N . TYR A 1 86 ? -5.776 -12.182 -14.244 1.00 78.31 86 TYR A N 1
ATOM 638 C CA . TYR A 1 86 ? -6.865 -13.142 -14.089 1.00 78.31 86 TYR A CA 1
ATOM 639 C C . TYR A 1 86 ? -7.759 -13.153 -15.331 1.00 78.31 86 TYR A C 1
ATOM 641 O O . TYR A 1 86 ? -8.011 -14.219 -15.883 1.00 78.31 86 TYR A O 1
ATOM 649 N N . LEU A 1 87 ? -8.126 -11.973 -15.841 1.00 77.62 87 LEU A N 1
ATOM 650 C CA . LEU A 1 87 ? -8.874 -11.814 -17.092 1.00 77.62 87 LEU A CA 1
ATOM 651 C C . LEU A 1 87 ? -8.098 -12.352 -18.309 1.00 77.62 87 LEU A C 1
ATOM 653 O O . LEU A 1 87 ? -8.696 -12.889 -19.235 1.00 77.62 87 LEU A O 1
ATOM 657 N N . GLU A 1 88 ? -6.765 -12.270 -18.291 1.00 85.88 88 GLU A N 1
ATOM 658 C CA . GLU A 1 88 ? -5.879 -12.870 -19.300 1.00 85.88 88 GLU A CA 1
ATOM 659 C C . GLU A 1 88 ? -5.617 -14.379 -19.090 1.00 85.88 88 GLU A C 1
ATOM 661 O O . GLU A 1 88 ? -4.781 -14.952 -19.790 1.00 85.88 88 GLU A O 1
ATOM 666 N N . ASN A 1 89 ? -6.271 -15.041 -18.126 1.00 85.44 89 ASN A N 1
ATOM 667 C CA . ASN A 1 89 ? -6.031 -16.445 -17.744 1.00 85.44 89 ASN A CA 1
ATOM 668 C C . ASN A 1 89 ? -4.576 -16.761 -17.319 1.00 85.44 89 ASN A C 1
ATOM 670 O O . ASN A 1 89 ? -4.119 -17.904 -17.373 1.00 85.44 89 ASN A O 1
ATOM 674 N N . LYS A 1 90 ? -3.818 -15.758 -16.861 1.00 79.56 90 LYS A N 1
ATOM 675 C CA . LYS A 1 90 ? -2.422 -15.877 -16.386 1.00 79.56 90 LYS A CA 1
ATOM 676 C C . LYS A 1 90 ? -2.297 -16.112 -14.872 1.00 79.56 90 LYS A C 1
ATOM 678 O O . LYS A 1 90 ? -1.171 -16.240 -14.364 1.00 79.56 90 LYS A O 1
ATOM 683 N N . THR A 1 91 ? -3.414 -16.127 -14.141 1.00 80.44 91 THR A N 1
ATOM 684 C CA . THR A 1 91 ? -3.525 -16.472 -12.711 1.00 80.44 91 THR A CA 1
ATOM 685 C C . THR A 1 91 ? -4.934 -16.998 -12.389 1.00 80.44 91 THR A C 1
ATOM 687 O O . THR A 1 91 ? -5.821 -16.911 -13.228 1.00 80.44 91 THR A O 1
ATOM 690 N N . ILE A 1 92 ? -5.138 -17.534 -11.181 1.00 82.12 92 ILE A N 1
ATOM 691 C CA . ILE A 1 92 ? -6.436 -17.996 -10.648 1.00 82.12 92 ILE A CA 1
ATOM 692 C C . ILE A 1 92 ? -6.765 -17.254 -9.346 1.00 82.12 92 ILE A C 1
ATOM 694 O O . ILE A 1 92 ? -5.833 -16.782 -8.689 1.00 82.12 92 ILE A O 1
ATOM 698 N N . LEU A 1 93 ? -8.050 -17.180 -8.976 1.00 75.56 93 LEU A N 1
ATOM 699 C CA . LEU A 1 93 ? -8.552 -16.459 -7.791 1.00 75.56 93 LEU A CA 1
ATOM 700 C C . LEU A 1 93 ? -7.799 -16.831 -6.506 1.00 75.56 93 LEU A C 1
ATOM 702 O O . LEU A 1 93 ? -7.287 -15.945 -5.828 1.00 75.56 93 LEU A O 1
ATOM 706 N N . ASP A 1 94 ? -7.591 -18.123 -6.249 1.00 75.44 94 ASP A N 1
ATOM 707 C CA . ASP A 1 94 ? -6.873 -18.604 -5.055 1.00 75.44 94 ASP A CA 1
ATOM 708 C C . ASP A 1 94 ? -5.431 -18.082 -4.957 1.00 75.44 94 ASP A C 1
ATOM 710 O O . ASP A 1 94 ? -4.860 -17.973 -3.877 1.00 75.44 94 ASP A O 1
ATOM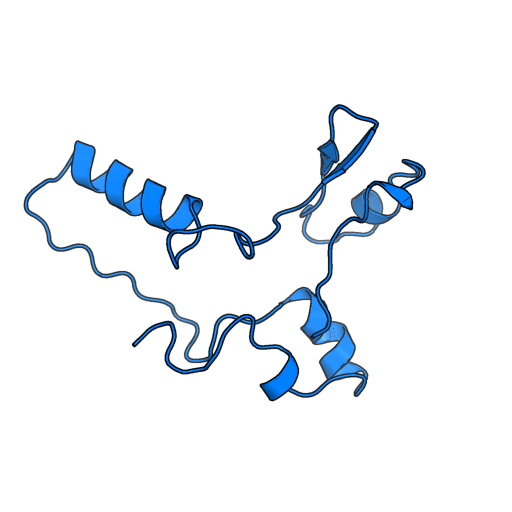 714 N N . LYS A 1 95 ? -4.820 -17.725 -6.095 1.00 72.88 95 LYS A N 1
ATOM 715 C CA . LYS A 1 95 ? -3.456 -17.174 -6.169 1.00 72.88 95 LYS A CA 1
ATOM 716 C C . LYS A 1 95 ? -3.416 -15.644 -6.116 1.00 72.88 95 LYS A C 1
ATOM 718 O O . LYS A 1 95 ? -2.321 -15.078 -6.196 1.00 72.88 95 LYS A O 1
ATOM 723 N N . MET A 1 96 ? -4.572 -14.982 -6.047 1.00 71.81 96 MET A N 1
ATOM 724 C CA . MET A 1 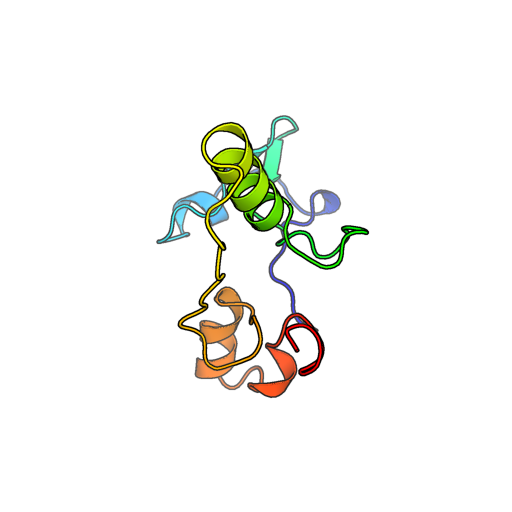96 ? -4.700 -13.521 -5.988 1.00 71.81 96 MET A CA 1
ATOM 725 C C . MET A 1 96 ? -4.812 -12.984 -4.561 1.00 71.81 96 MET A C 1
ATOM 727 O O . MET A 1 96 ? -4.568 -11.790 -4.360 1.00 71.81 96 MET A O 1
ATOM 731 N N . ASN A 1 97 ? -5.146 -13.847 -3.599 1.00 66.75 97 ASN A N 1
ATOM 732 C CA . ASN A 1 97 ? -5.257 -13.506 -2.185 1.00 66.75 97 ASN A CA 1
ATOM 733 C C . ASN A 1 97 ? -3.893 -13.068 -1.625 1.00 66.75 97 ASN A C 1
ATOM 735 O O . ASN A 1 97 ? -2.861 -13.679 -1.912 1.00 66.75 97 ASN A O 1
ATOM 739 N N . TYR A 1 98 ? -3.881 -11.988 -0.842 1.00 59.75 98 TYR A N 1
ATOM 740 C CA . TYR A 1 98 ? -2.672 -11.487 -0.181 1.00 59.75 98 TYR A CA 1
ATOM 741 C C . TYR A 1 98 ? -2.259 -12.330 1.021 1.00 59.75 98 TYR A C 1
ATOM 743 O O . TYR A 1 98 ? -1.082 -12.323 1.380 1.00 59.75 98 TYR A O 1
ATOM 751 N N . ARG A 1 99 ? -3.223 -12.987 1.668 1.00 60.69 99 ARG A N 1
ATOM 752 C CA . ARG A 1 99 ? -3.056 -13.777 2.889 1.00 60.69 99 ARG A CA 1
ATOM 753 C C . ARG A 1 99 ? -4.007 -14.971 2.853 1.00 60.69 99 ARG A C 1
ATOM 755 O O . ARG A 1 99 ? -4.904 -15.013 2.008 1.00 60.69 99 ARG A O 1
ATOM 762 N N . ASP A 1 100 ? -3.780 -15.916 3.757 1.00 61.50 100 ASP A N 1
ATOM 763 C CA . ASP A 1 100 ? -4.660 -17.066 3.952 1.00 61.50 100 ASP A CA 1
ATOM 764 C C . ASP A 1 100 ? -6.079 -16.617 4.340 1.00 61.50 100 ASP A C 1
ATOM 766 O O . ASP A 1 100 ? -6.277 -15.508 4.846 1.00 61.50 100 ASP A O 1
ATOM 770 N N . ALA A 1 101 ? -7.069 -17.465 4.048 1.00 60.25 101 ALA A N 1
ATOM 771 C CA . ALA A 1 101 ? -8.488 -17.135 4.198 1.00 60.25 101 ALA A CA 1
ATOM 772 C C . ALA A 1 101 ? -8.859 -16.736 5.639 1.00 60.25 101 ALA A C 1
ATOM 774 O O . ALA A 1 101 ? -9.659 -15.823 5.826 1.00 60.25 101 ALA A O 1
ATOM 775 N N . ASP A 1 102 ? -8.184 -17.333 6.620 1.00 57.78 102 ASP A N 1
ATOM 776 C CA . ASP A 1 102 ? -8.466 -17.192 8.055 1.00 57.78 102 ASP A CA 1
ATOM 777 C C . ASP A 1 102 ? -7.892 -15.896 8.662 1.00 57.78 102 ASP A C 1
ATOM 779 O O . ASP A 1 102 ? -7.956 -15.666 9.864 1.00 57.78 102 ASP A O 1
ATOM 783 N N . PHE A 1 103 ? -7.270 -15.031 7.856 1.00 52.59 103 PHE A N 1
ATOM 784 C CA . PHE A 1 103 ? -6.563 -13.854 8.365 1.00 52.59 103 PHE A CA 1
ATOM 785 C C . PHE A 1 103 ? -7.478 -12.734 8.897 1.00 52.59 103 PHE A C 1
ATOM 787 O O . PHE A 1 103 ? -7.029 -11.923 9.706 1.00 52.59 103 PHE A O 1
ATOM 794 N N . ASN A 1 104 ? -8.720 -12.645 8.414 1.00 43.75 104 ASN A N 1
ATOM 795 C CA . ASN A 1 104 ? -9.688 -11.626 8.849 1.00 43.75 104 ASN A CA 1
ATOM 796 C C . ASN A 1 104 ? -10.833 -12.212 9.695 1.00 43.75 104 ASN A C 1
ATOM 798 O O . ASN A 1 104 ? -11.842 -11.527 9.871 1.00 43.75 104 ASN A O 1
ATOM 802 N N . GLU A 1 105 ? -10.699 -13.459 10.157 1.00 41.12 105 GLU A N 1
ATOM 803 C CA . GLU A 1 105 ? -11.598 -14.049 11.159 1.00 41.12 105 GLU A CA 1
ATOM 804 C C . GLU A 1 105 ? -11.148 -13.708 12.587 1.00 41.12 105 GLU A C 1
ATOM 806 O O . GLU A 1 105 ? -9.922 -13.608 12.832 1.00 41.12 105 GLU A O 1
#